Protein AF-V4N7W6-F1 (afdb_monomer)

Mean predicted aligned error: 11.79 Å

Nearest PDB structures (foldseek):
  2d9h-assembly1_A  TM=4.576E-01  e=5.097E+00  Homo sapiens
  8jbi-assembly1_D  TM=2.561E-01  e=7.127E+00  Salmonella enterica subsp. enterica serovar Typhimurium str. 14028S
  5y58-assembly3_E  TM=2.199E-01  e=1.744E+00  Saccha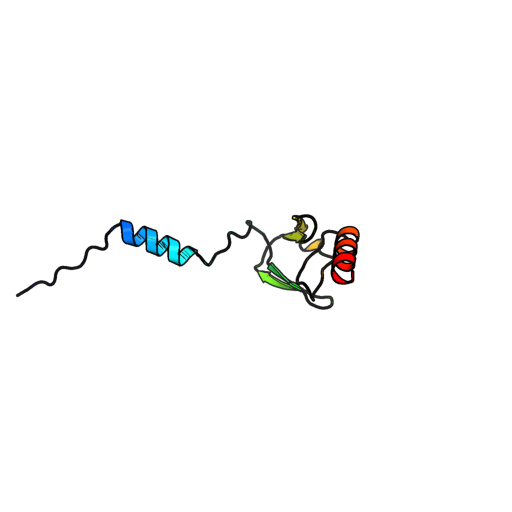romyces cerevisiae S288C

Radius of gyration: 22.12 Å; Cα contacts (8 Å, |Δi|>4): 110; chains: 1; bounding box: 51×55×51 Å

Structure (mmCIF, N/CA/C/O backbone):
data_AF-V4N7W6-F1
#
_entry.id   AF-V4N7W6-F1
#
loop_
_atom_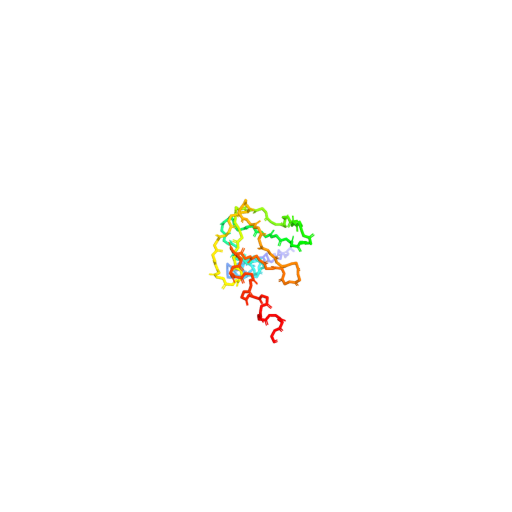site.group_PDB
_atom_site.id
_atom_site.type_symbol
_atom_site.label_atom_id
_atom_site.label_alt_id
_atom_site.label_comp_id
_atom_site.label_asym_id
_atom_site.label_entity_id
_atom_site.label_seq_id
_atom_site.pdbx_PDB_ins_code
_atom_site.Cartn_x
_atom_site.Cartn_y
_atom_site.Cartn_z
_atom_site.occupancy
_atom_site.B_iso_or_equiv
_atom_site.auth_seq_id
_atom_site.auth_comp_id
_atom_site.auth_asym_id
_atom_site.auth_atom_id
_atom_site.pdbx_PDB_model_num
ATOM 1 N N . MET A 1 1 ? -30.060 -49.056 38.872 1.00 44.91 1 MET A N 1
ATOM 2 C CA . MET A 1 1 ? -30.367 -47.612 38.778 1.00 44.91 1 MET A CA 1
ATOM 3 C C . MET A 1 1 ? -29.132 -46.835 39.214 1.00 44.91 1 MET A C 1
ATOM 5 O O . MET A 1 1 ? -29.018 -46.473 40.372 1.00 44.91 1 MET A O 1
ATOM 9 N N . THR A 1 2 ? -28.155 -46.651 38.330 1.00 47.16 2 THR A N 1
ATOM 10 C CA . THR A 1 2 ? -26.958 -45.850 38.622 1.00 47.16 2 THR A CA 1
ATOM 11 C C . THR A 1 2 ? -26.941 -44.688 37.647 1.00 47.16 2 THR A C 1
ATOM 13 O O . THR A 1 2 ? -26.570 -44.825 36.483 1.00 47.16 2 THR A O 1
ATOM 16 N N . ALA A 1 3 ? -27.440 -43.544 38.111 1.00 45.00 3 ALA A N 1
ATOM 17 C CA . ALA A 1 3 ? -27.304 -42.292 37.390 1.00 45.00 3 ALA A CA 1
ATOM 18 C C . ALA A 1 3 ? -25.804 -41.995 37.249 1.00 45.00 3 ALA A C 1
ATOM 20 O O . ALA A 1 3 ? -25.100 -41.817 38.242 1.00 45.00 3 ALA A O 1
ATOM 21 N N . ARG A 1 4 ? -25.302 -42.008 36.011 1.00 50.72 4 ARG A N 1
ATOM 22 C CA . ARG A 1 4 ? -23.943 -41.560 35.699 1.00 50.72 4 ARG A CA 1
ATOM 23 C C . ARG A 1 4 ? -23.821 -40.082 36.097 1.00 50.72 4 ARG A C 1
ATOM 25 O O . ARG A 1 4 ? -24.700 -39.306 35.718 1.00 50.72 4 ARG A O 1
ATOM 32 N N . PRO A 1 5 ? -22.777 -39.668 36.831 1.00 47.53 5 PRO A N 1
ATOM 33 C CA . PRO A 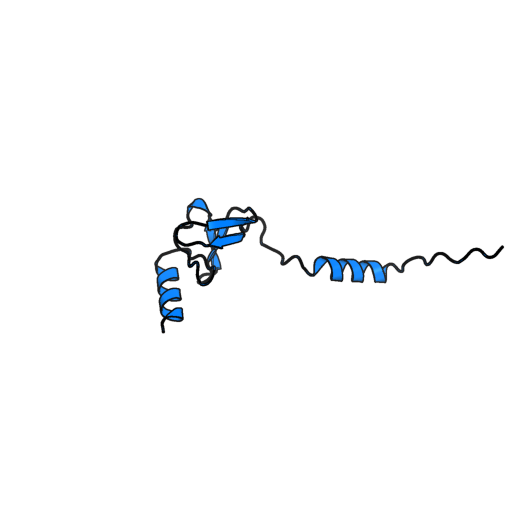1 5 ? -22.581 -38.261 37.141 1.00 47.53 5 PRO A CA 1
ATOM 34 C C . PRO A 1 5 ? -22.274 -37.502 35.847 1.00 47.53 5 PRO A C 1
ATOM 36 O O . PRO A 1 5 ? -21.337 -37.834 35.123 1.00 47.53 5 PRO A O 1
ATOM 39 N N . ASN A 1 6 ? -23.095 -36.498 35.549 1.00 56.88 6 ASN A N 1
ATOM 40 C CA . ASN A 1 6 ? -22.835 -35.546 34.479 1.00 56.88 6 ASN A CA 1
ATOM 41 C C . ASN A 1 6 ? -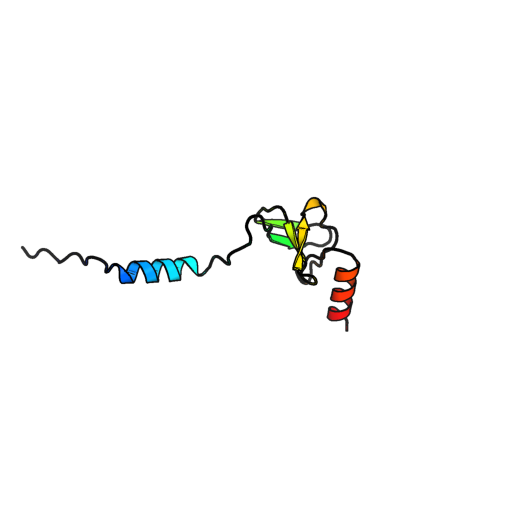21.626 -34.689 34.903 1.00 56.88 6 ASN A C 1
ATOM 43 O O . ASN A 1 6 ? -21.710 -34.050 35.959 1.00 56.88 6 ASN A O 1
ATOM 47 N N . PRO A 1 7 ? -20.504 -34.675 34.160 1.00 52.28 7 PRO A N 1
ATOM 48 C CA . PRO A 1 7 ? -19.359 -33.855 34.518 1.00 52.28 7 PRO A CA 1
ATOM 49 C C . PRO A 1 7 ? -19.741 -32.393 34.292 1.00 52.28 7 PRO A C 1
ATOM 51 O O . PRO A 1 7 ? -19.816 -31.911 33.162 1.00 52.28 7 PRO A O 1
ATOM 54 N N . ARG A 1 8 ? -20.040 -31.685 35.383 1.00 61.16 8 ARG A N 1
ATOM 55 C CA . ARG A 1 8 ? -20.126 -30.226 35.371 1.00 61.16 8 ARG A CA 1
ATOM 56 C C . ARG A 1 8 ? -18.745 -29.720 34.955 1.00 61.16 8 ARG A C 1
ATOM 58 O O . ARG A 1 8 ? -17.802 -29.855 35.721 1.00 61.16 8 ARG A O 1
ATOM 65 N N . LEU A 1 9 ? -18.629 -29.231 33.723 1.00 57.66 9 LEU A N 1
ATOM 66 C CA . LEU A 1 9 ? -17.418 -28.601 33.202 1.00 57.66 9 LEU A CA 1
ATOM 67 C C . LEU A 1 9 ? -16.980 -27.485 34.159 1.00 57.66 9 LEU A C 1
ATOM 69 O O . LEU A 1 9 ? -17.742 -26.549 34.400 1.00 57.66 9 LEU A O 1
ATOM 73 N N . ASP A 1 10 ? -15.769 -27.597 34.705 1.00 59.38 10 ASP A N 1
ATOM 74 C CA . ASP A 1 10 ? -15.158 -26.562 35.532 1.00 59.38 10 ASP A CA 1
ATOM 75 C C . ASP A 1 10 ? -15.083 -25.222 34.770 1.00 59.38 10 ASP A C 1
ATOM 77 O O . ASP A 1 10 ? -14.643 -25.194 33.613 1.00 59.38 10 ASP A O 1
ATOM 81 N N . PRO A 1 11 ? -15.426 -24.084 35.403 1.00 60.34 11 PRO A N 1
ATOM 82 C CA . PRO A 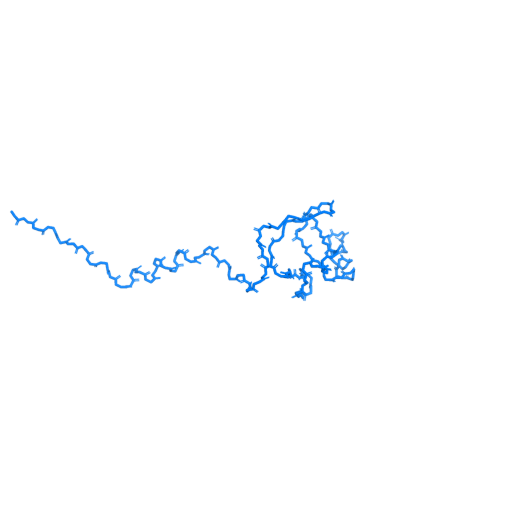1 11 ? -15.357 -22.760 34.773 1.00 60.34 11 PRO A CA 1
ATOM 83 C C . PRO A 1 11 ? -13.938 -22.380 34.299 1.00 60.34 11 PRO A C 1
ATOM 85 O O . PRO A 1 11 ? -13.784 -21.572 33.383 1.00 60.34 11 PRO A O 1
ATOM 88 N N . GLY A 1 12 ? -12.887 -23.005 34.849 1.00 61.97 12 GLY A N 1
ATOM 89 C CA . GLY A 1 12 ? -11.502 -22.831 34.393 1.00 61.97 12 GLY A CA 1
ATOM 90 C C . GLY A 1 12 ? -11.206 -23.444 33.015 1.00 61.97 12 GLY A C 1
ATOM 91 O O . GLY A 1 12 ? -10.376 -22.916 32.272 1.00 61.97 12 GLY A O 1
ATOM 92 N N . ALA A 1 13 ? -11.915 -24.510 32.623 1.00 64.00 13 ALA A N 1
ATOM 93 C CA . ALA A 1 13 ? -11.729 -25.167 31.326 1.00 64.00 13 ALA A CA 1
ATOM 94 C C . ALA A 1 13 ? -12.329 -24.350 30.164 1.00 64.00 13 ALA A C 1
ATOM 96 O O . ALA A 1 13 ? -11.788 -24.352 29.056 1.00 64.00 13 ALA A O 1
ATOM 97 N N . GLN A 1 14 ? -13.401 -23.588 30.419 1.00 60.78 14 GLN A N 1
ATOM 98 C CA . GLN A 1 14 ? -14.018 -22.702 29.422 1.00 60.78 14 GLN A CA 1
ATOM 99 C C . GLN A 1 14 ? -13.099 -21.538 29.022 1.00 60.78 14 GLN A C 1
ATOM 101 O O . GLN A 1 14 ? -13.011 -21.208 27.839 1.00 60.78 14 GLN A O 1
ATOM 106 N N . ALA A 1 15 ? -12.371 -20.947 29.978 1.00 61.44 15 ALA A N 1
ATOM 107 C CA . ALA A 1 15 ? -11.425 -19.863 29.700 1.00 61.44 15 ALA A CA 1
ATOM 108 C C . ALA A 1 15 ? -10.250 -20.333 28.824 1.00 61.44 15 ALA A C 1
ATOM 110 O O . ALA A 1 15 ? -9.845 -19.629 27.896 1.00 61.44 15 ALA A O 1
ATOM 111 N N . ALA A 1 16 ? -9.739 -21.543 29.075 1.00 65.00 16 ALA A N 1
ATOM 112 C CA . ALA A 1 16 ? -8.701 -22.152 28.249 1.00 65.00 16 ALA A CA 1
ATOM 113 C C . ALA A 1 16 ? -9.215 -22.424 26.826 1.00 65.00 16 ALA A C 1
ATOM 115 O O . ALA A 1 16 ? -8.565 -22.038 25.859 1.00 65.00 16 ALA A O 1
ATOM 116 N N . TYR A 1 17 ? -10.410 -22.998 26.680 1.00 63.22 17 TYR A N 1
ATOM 117 C CA . TYR A 1 17 ? -11.019 -23.261 25.373 1.00 63.22 17 TYR A CA 1
ATOM 118 C C . TYR A 1 17 ? -11.225 -21.983 24.542 1.00 63.22 17 TYR A C 1
ATOM 120 O O . TYR A 1 17 ? -10.837 -21.945 23.377 1.00 63.22 17 TYR A O 1
ATOM 128 N N . LEU A 1 18 ? -11.729 -20.900 25.146 1.00 65.00 18 LEU A N 1
ATOM 129 C CA . LEU A 1 18 ? -11.851 -19.590 24.487 1.00 65.00 18 LEU A CA 1
ATOM 130 C C . LEU A 1 18 ? -10.487 -19.014 24.068 1.00 65.00 18 LEU A C 1
ATOM 132 O O . LEU A 1 18 ? -10.368 -18.428 22.993 1.00 65.00 18 LEU A O 1
ATOM 136 N N . ARG A 1 19 ? -9.439 -19.212 24.879 1.00 65.00 19 ARG A N 1
ATOM 137 C CA . ARG A 1 19 ? -8.056 -18.811 24.562 1.00 65.00 19 ARG A CA 1
ATOM 138 C C . ARG A 1 19 ? -7.496 -19.592 23.369 1.00 65.00 19 ARG A C 1
ATOM 140 O O . ARG A 1 19 ? -6.878 -18.985 22.498 1.00 65.00 19 ARG A O 1
ATOM 147 N N . PHE A 1 20 ? -7.726 -20.906 23.326 1.00 63.16 20 PHE A N 1
ATOM 148 C CA . PHE A 1 20 ? -7.306 -21.774 22.222 1.00 63.16 20 PHE A CA 1
ATOM 149 C C . PHE A 1 20 ? -8.081 -21.473 20.931 1.00 63.16 20 PHE A C 1
ATOM 151 O O . PHE A 1 20 ? -7.479 -21.395 19.864 1.00 63.16 20 PHE A O 1
ATOM 158 N N . MET A 1 21 ? -9.391 -21.224 21.013 1.00 63.88 21 MET A N 1
ATOM 159 C CA . MET A 1 21 ? -10.220 -20.919 19.841 1.00 63.88 21 MET A CA 1
ATOM 160 C C . MET A 1 21 ? -9.987 -19.517 19.258 1.00 63.88 21 MET A C 1
ATOM 162 O O . MET A 1 21 ? -10.108 -19.339 18.048 1.00 63.88 21 MET A O 1
ATOM 166 N N . ASN A 1 22 ? -9.569 -18.539 20.068 1.00 65.00 22 ASN A N 1
ATOM 167 C CA . ASN A 1 22 ? -9.236 -17.189 19.588 1.00 65.00 22 ASN A CA 1
ATOM 168 C C . ASN A 1 22 ? -7.793 -17.034 19.070 1.00 65.00 22 ASN A C 1
ATOM 170 O O . ASN A 1 22 ? -7.409 -15.942 18.651 1.00 65.00 22 ASN A O 1
ATOM 174 N N . MET A 1 23 ? -6.983 -18.097 19.060 1.00 60.34 23 MET A N 1
ATOM 175 C CA . MET A 1 23 ? -5.560 -18.029 18.696 1.00 60.34 23 MET A CA 1
ATOM 176 C C . MET A 1 23 ? -5.301 -17.753 17.198 1.00 60.34 23 MET A C 1
ATOM 178 O O . MET A 1 23 ? -4.197 -17.353 16.832 1.00 60.34 23 MET A O 1
ATOM 182 N N . HIS A 1 24 ? -6.309 -17.893 16.327 1.00 59.31 24 HIS A N 1
ATOM 183 C CA . HIS A 1 24 ? -6.161 -17.708 14.873 1.00 59.31 24 HIS A CA 1
ATOM 184 C C . HIS A 1 24 ? -6.628 -16.351 14.331 1.00 59.31 24 HIS A C 1
ATOM 186 O O . HIS A 1 24 ? -6.385 -16.040 13.164 1.00 59.31 24 HIS A O 1
ATOM 192 N N . ALA A 1 25 ? -7.246 -15.505 15.154 1.00 58.31 25 ALA A N 1
ATOM 193 C CA . ALA A 1 25 ? -7.636 -14.166 14.735 1.00 58.31 25 ALA A CA 1
ATOM 194 C C . ALA A 1 25 ? -6.543 -13.171 15.140 1.00 58.31 25 ALA A C 1
ATOM 196 O O . ALA A 1 25 ? -6.587 -12.592 16.224 1.00 58.31 25 ALA A O 1
ATOM 197 N N . LYS A 1 26 ? -5.547 -12.952 14.267 1.00 59.41 26 LYS A N 1
ATOM 198 C CA . LYS A 1 26 ? -4.676 -11.771 14.398 1.00 59.41 26 LYS A CA 1
ATOM 199 C C . LYS A 1 26 ? -5.588 -10.544 14.555 1.00 59.41 26 LYS A C 1
ATOM 201 O O . LYS A 1 26 ? -6.423 -10.352 13.662 1.00 59.41 26 LYS A O 1
ATOM 206 N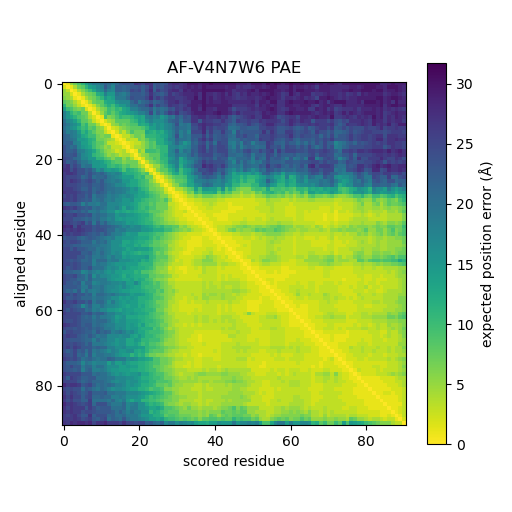 N . PRO A 1 27 ? -5.465 -9.734 15.628 1.00 58.91 27 PRO A N 1
ATOM 207 C CA . PRO A 1 27 ? -6.266 -8.528 15.792 1.00 58.91 27 PRO A CA 1
ATOM 208 C C . PRO A 1 27 ? -5.886 -7.575 14.662 1.00 58.91 27 PRO A C 1
ATOM 210 O O . PRO A 1 27 ? -4.879 -6.875 14.706 1.00 58.91 27 PRO A O 1
ATOM 213 N N . SER A 1 28 ? -6.647 -7.656 13.579 1.00 62.56 28 SER A N 1
ATOM 214 C CA . SER A 1 28 ? -6.523 -6.763 12.440 1.00 62.56 28 SER A CA 1
ATOM 215 C C . SER A 1 28 ? -7.124 -5.447 12.902 1.00 62.56 28 SER A C 1
ATOM 217 O O . SER A 1 28 ? -8.171 -5.469 13.556 1.00 62.56 28 SER A O 1
ATOM 219 N N . LEU A 1 29 ? -6.461 -4.328 12.617 1.00 71.06 29 LEU A N 1
ATOM 220 C CA . LEU A 1 29 ? -7.011 -3.019 12.955 1.00 71.06 29 LEU A CA 1
ATOM 221 C C . LEU A 1 29 ? -8.444 -2.924 12.397 1.00 71.06 29 LEU A C 1
ATOM 223 O O . LEU A 1 29 ? -8.695 -3.440 11.298 1.00 71.06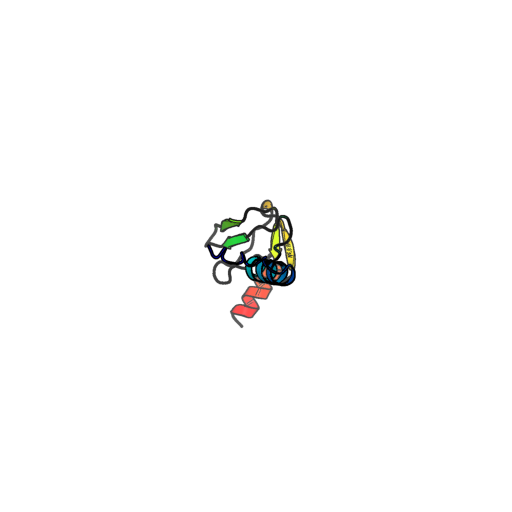 29 LEU A O 1
ATOM 227 N N . PRO A 1 30 ? -9.390 -2.319 13.138 1.00 71.88 30 PRO A N 1
ATOM 228 C CA . PRO A 1 30 ? -10.718 -2.068 12.598 1.00 71.88 30 PRO A CA 1
ATOM 229 C C . PRO A 1 30 ? -10.561 -1.287 11.284 1.00 71.88 30 PRO A C 1
ATOM 231 O O . PRO A 1 30 ? -9.767 -0.353 11.210 1.00 71.88 30 PRO A O 1
ATOM 234 N N . ASP A 1 31 ? -11.242 -1.748 10.232 1.00 84.62 31 ASP A N 1
ATOM 235 C CA . ASP A 1 31 ? -11.171 -1.221 8.861 1.00 84.62 31 ASP A CA 1
ATOM 236 C C . ASP A 1 31 ? -9.861 -1.459 8.075 1.00 84.62 31 ASP A C 1
ATOM 238 O O . ASP A 1 31 ? -9.730 -0.945 6.962 1.00 84.62 31 ASP A O 1
ATOM 242 N N . GLN A 1 32 ? -8.914 -2.274 8.553 1.00 89.25 32 GLN A N 1
ATOM 243 C CA . GLN A 1 32 ? -7.773 -2.663 7.717 1.00 89.25 32 GLN A CA 1
ATOM 244 C C . GLN A 1 32 ? -8.202 -3.653 6.626 1.00 89.25 32 GLN A C 1
ATOM 246 O O . GLN A 1 32 ? -8.645 -4.770 6.905 1.00 89.25 32 GLN A O 1
ATOM 251 N N . ALA A 1 33 ? -8.003 -3.256 5.373 1.00 91.69 33 ALA A N 1
ATOM 252 C CA . ALA A 1 33 ? -8.183 -4.114 4.219 1.00 91.69 33 ALA A CA 1
ATOM 253 C C . ALA A 1 33 ? -7.007 -5.086 4.093 1.00 91.69 33 ALA A C 1
ATOM 255 O O . ALA A 1 33 ? -5.847 -4.738 4.338 1.00 91.69 33 ALA A O 1
ATOM 256 N N . VAL A 1 34 ? -7.308 -6.312 3.676 1.00 90.31 34 VAL A N 1
ATOM 257 C CA . VAL A 1 34 ? -6.286 -7.275 3.259 1.00 90.31 34 VAL A CA 1
ATOM 258 C C . VAL A 1 34 ? -6.432 -7.448 1.764 1.00 90.31 34 VAL A C 1
ATOM 260 O O . VAL A 1 34 ? -7.480 -7.885 1.293 1.00 90.31 34 VAL A O 1
ATOM 263 N N . LEU A 1 35 ? -5.384 -7.087 1.035 1.00 91.75 35 LEU A N 1
ATOM 264 C CA . LEU A 1 35 ? -5.327 -7.204 -0.411 1.00 91.75 35 LEU A CA 1
ATOM 265 C C . LEU A 1 35 ? -4.314 -8.269 -0.802 1.00 91.75 35 LEU A C 1
ATOM 267 O O . LEU A 1 35 ? -3.288 -8.434 -0.142 1.00 91.75 35 LEU A O 1
ATOM 271 N N . HIS A 1 36 ? -4.612 -8.955 -1.893 1.00 93.81 36 HIS A N 1
ATOM 272 C CA . HIS A 1 36 ? -3.657 -9.736 -2.647 1.00 93.81 36 HIS A CA 1
ATOM 273 C C . HIS A 1 36 ? -3.247 -8.928 -3.875 1.00 93.81 36 HIS A C 1
ATOM 275 O O . HIS A 1 36 ? -4.095 -8.534 -4.672 1.00 93.81 36 HIS A O 1
ATOM 281 N N . TYR A 1 37 ? -1.961 -8.644 -4.007 1.00 94.25 37 TYR A N 1
ATOM 282 C CA . TYR A 1 37 ? -1.443 -7.755 -5.038 1.00 94.25 37 TYR A CA 1
ATOM 283 C C . TYR A 1 37 ? -1.045 -8.542 -6.289 1.00 94.25 37 TYR A C 1
ATOM 285 O O . TYR A 1 37 ? -0.226 -9.456 -6.204 1.00 94.25 37 TYR A O 1
ATOM 293 N N . GLY A 1 38 ? -1.603 -8.171 -7.438 1.00 92.81 38 GLY A N 1
ATOM 294 C CA . GLY A 1 38 ? -1.257 -8.686 -8.761 1.00 92.81 38 GLY A CA 1
ATOM 295 C C . GLY A 1 38 ? -0.413 -7.701 -9.574 1.00 92.81 38 GLY A C 1
ATOM 296 O O . GLY A 1 38 ? 0.032 -6.659 -9.079 1.00 92.81 38 GLY A O 1
ATOM 297 N N . ASP A 1 39 ? -0.188 -8.044 -10.840 1.00 86.69 39 ASP A N 1
ATOM 298 C CA . ASP A 1 39 ? 0.618 -7.263 -11.784 1.00 86.69 39 ASP A CA 1
ATOM 299 C C . ASP A 1 39 ? -0.235 -6.162 -12.441 1.00 86.69 39 ASP A C 1
ATOM 301 O O . ASP A 1 39 ? -0.664 -6.265 -13.584 1.00 86.69 39 ASP A O 1
ATOM 305 N N . GLY A 1 40 ? -0.576 -5.131 -11.663 1.00 87.62 40 GLY A N 1
ATOM 306 C CA . GLY A 1 40 ? -1.407 -4.003 -12.117 1.00 87.62 40 GLY A CA 1
ATOM 307 C C . GLY A 1 40 ? -2.844 -3.995 -11.587 1.00 87.62 40 GLY A C 1
ATOM 308 O O . GLY A 1 40 ? -3.518 -2.970 -11.668 1.00 87.62 40 GLY A O 1
ATOM 309 N N . GLU A 1 41 ? -3.271 -5.067 -10.924 1.00 91.75 41 GLU A N 1
ATOM 310 C CA . GLU A 1 41 ? -4.530 -5.138 -10.175 1.00 91.75 41 GLU A CA 1
ATOM 311 C C . GLU A 1 41 ? -4.313 -5.689 -8.760 1.00 91.75 41 GLU A C 1
ATOM 313 O O . GLU A 1 41 ? -3.244 -6.207 -8.436 1.00 91.75 41 GLU A O 1
ATOM 318 N N . TYR A 1 42 ? -5.320 -5.584 -7.894 1.00 93.75 42 TYR A N 1
ATOM 319 C CA . TYR A 1 42 ? -5.314 -6.229 -6.584 1.00 93.75 42 TYR A CA 1
ATOM 320 C C . TYR A 1 42 ? -6.674 -6.865 -6.288 1.00 93.75 42 TYR A C 1
ATOM 322 O O . TYR A 1 42 ? -7.724 -6.315 -6.616 1.00 93.75 42 TYR A O 1
ATOM 330 N N . ALA A 1 43 ? -6.657 -8.011 -5.614 1.00 92.06 43 ALA A N 1
ATOM 331 C CA . ALA A 1 43 ? -7.853 -8.690 -5.141 1.00 92.06 43 ALA A CA 1
ATOM 332 C C . ALA A 1 43 ? -8.077 -8.394 -3.655 1.00 92.06 43 ALA A C 1
ATOM 334 O O . ALA A 1 43 ? -7.191 -8.585 -2.821 1.00 92.06 43 ALA A O 1
ATOM 335 N N . VAL A 1 44 ? -9.278 -7.946 -3.296 1.00 91.94 44 VAL A N 1
ATOM 336 C CA . VAL A 1 44 ? -9.642 -7.691 -1.897 1.00 91.94 44 VAL A CA 1
ATOM 337 C C . VAL A 1 44 ? -9.953 -9.023 -1.212 1.00 91.94 44 VAL A C 1
ATOM 339 O O . VAL A 1 44 ? -11.010 -9.608 -1.423 1.00 91.94 44 VAL A O 1
ATOM 342 N N . MET A 1 45 ? -9.035 -9.505 -0.374 1.00 90.88 45 MET A N 1
ATOM 343 C CA . MET A 1 45 ? -9.230 -10.706 0.451 1.00 90.88 45 MET A CA 1
ATOM 344 C C . MET A 1 45 ? -10.105 -10.407 1.668 1.00 90.88 45 MET A C 1
ATOM 346 O O . MET A 1 45 ? -10.954 -11.210 2.048 1.00 90.88 45 MET A O 1
ATOM 350 N N . ARG A 1 46 ? -9.901 -9.244 2.296 1.00 88.56 46 ARG A N 1
ATOM 351 C CA . ARG A 1 46 ? -10.762 -8.748 3.375 1.00 88.56 46 ARG A CA 1
ATOM 352 C C . ARG A 1 46 ? -11.118 -7.290 3.120 1.00 88.56 46 ARG A C 1
ATOM 354 O O . ARG A 1 46 ? -10.199 -6.491 2.919 1.00 88.56 46 ARG A O 1
ATOM 361 N N . PRO A 1 47 ? -12.415 -6.940 3.152 1.00 88.56 47 PRO A N 1
ATOM 362 C CA . PRO A 1 47 ? -12.844 -5.567 2.965 1.00 88.56 47 PRO A CA 1
ATOM 363 C C . PRO A 1 47 ? -12.342 -4.696 4.116 1.00 88.56 47 PRO A C 1
ATOM 365 O O . PRO A 1 47 ? -12.308 -5.117 5.273 1.00 88.56 47 PRO A O 1
ATOM 368 N N . GLY A 1 48 ? -11.970 -3.470 3.779 1.00 90.81 48 GLY A N 1
ATOM 369 C CA . GLY A 1 48 ? -11.546 -2.441 4.715 1.00 90.81 48 GLY A CA 1
ATOM 370 C C . GLY A 1 48 ? -11.480 -1.093 4.007 1.00 90.81 48 GLY A C 1
ATOM 371 O O . GLY A 1 48 ? -11.870 -0.983 2.847 1.00 90.81 48 GLY A O 1
ATOM 372 N N . LYS A 1 49 ? -10.998 -0.068 4.701 1.00 91.44 49 LYS A N 1
ATOM 373 C CA . LYS A 1 49 ? -10.847 1.296 4.176 1.00 91.44 49 LYS A CA 1
ATOM 374 C C . LYS A 1 49 ? -9.410 1.617 3.797 1.00 91.44 49 LYS A C 1
ATOM 376 O O . LYS A 1 49 ? -9.179 2.410 2.887 1.00 91.44 49 LYS A O 1
ATOM 381 N N . PHE A 1 50 ? -8.445 1.011 4.483 1.00 93.06 50 PHE A N 1
ATOM 382 C CA . PHE A 1 50 ? -7.030 1.304 4.290 1.00 93.06 50 PHE A CA 1
ATOM 383 C C . PHE A 1 50 ? -6.167 0.047 4.389 1.00 93.06 50 PHE A C 1
ATOM 385 O O . PHE A 1 50 ? -6.521 -0.921 5.056 1.00 93.06 50 PHE A O 1
ATOM 392 N N . VAL A 1 51 ? -5.000 0.085 3.757 1.00 93.12 51 VAL A N 1
ATOM 393 C CA . VAL A 1 51 ? -3.903 -0.867 3.960 1.00 93.12 51 VAL A CA 1
ATOM 394 C C . VAL A 1 51 ? -2.760 -0.179 4.701 1.00 93.12 51 VAL A C 1
ATOM 396 O O . VAL A 1 51 ? -2.723 1.044 4.804 1.00 93.12 51 VAL A O 1
ATOM 399 N N . ILE A 1 52 ? -1.825 -0.951 5.245 1.00 92.00 52 ILE A N 1
ATOM 400 C CA . ILE A 1 52 ? -0.647 -0.405 5.926 1.00 92.00 52 ILE A CA 1
ATOM 401 C C . ILE A 1 52 ? 0.556 -0.471 4.988 1.00 92.00 52 ILE A C 1
ATOM 403 O O . ILE A 1 52 ? 0.818 -1.509 4.381 1.00 92.00 52 ILE A O 1
ATOM 407 N N . CYS A 1 53 ? 1.298 0.633 4.892 1.00 92.88 53 CYS A N 1
ATOM 408 C CA . CYS A 1 53 ? 2.573 0.683 4.190 1.00 92.88 53 CYS A CA 1
ATOM 409 C C . CYS A 1 53 ? 3.575 -0.254 4.868 1.00 92.88 53 CYS A C 1
ATOM 411 O O . CYS A 1 53 ? 3.856 -0.091 6.056 1.00 92.88 53 CYS A O 1
ATOM 413 N N . ALA A 1 54 ? 4.173 -1.178 4.119 1.00 90.44 54 ALA A N 1
ATOM 414 C CA . ALA A 1 54 ? 5.155 -2.110 4.676 1.00 90.44 54 ALA A CA 1
ATOM 415 C C . ALA A 1 54 ? 6.462 -1.419 5.114 1.00 90.44 54 ALA A C 1
ATOM 417 O O . ALA A 1 54 ? 7.156 -1.900 6.005 1.00 90.44 54 ALA A O 1
ATOM 418 N N . VAL A 1 55 ? 6.785 -0.268 4.513 1.00 90.56 55 VAL A N 1
ATOM 419 C CA . VAL A 1 55 ? 8.035 0.467 4.771 1.00 90.56 55 VAL A CA 1
ATOM 420 C C . VAL A 1 55 ? 7.870 1.481 5.897 1.00 90.56 55 VAL A C 1
ATOM 422 O O . VAL A 1 55 ? 8.694 1.532 6.805 1.00 90.56 55 VAL A O 1
ATOM 425 N N . SER A 1 56 ? 6.826 2.311 5.824 1.00 90.00 56 SER A N 1
ATOM 426 C CA . SER A 1 56 ? 6.619 3.438 6.742 1.00 90.00 56 SER A CA 1
ATOM 427 C C . SER A 1 56 ? 5.564 3.176 7.819 1.00 90.00 56 SER A C 1
ATOM 429 O O . SER A 1 56 ? 5.433 3.976 8.741 1.00 90.00 56 SER A O 1
ATOM 431 N N . GLY A 1 57 ? 4.779 2.098 7.712 1.00 90.75 57 GLY A N 1
ATOM 432 C CA . GLY A 1 57 ? 3.676 1.807 8.633 1.00 90.75 57 GLY A CA 1
ATOM 433 C C . GLY A 1 57 ? 2.478 2.759 8.516 1.00 90.75 57 GLY A C 1
ATOM 434 O O . GLY A 1 57 ? 1.551 2.681 9.319 1.00 90.75 57 GLY A O 1
ATOM 435 N N . ARG A 1 58 ? 2.469 3.672 7.536 1.00 91.31 58 ARG A N 1
ATOM 436 C CA . ARG A 1 58 ? 1.356 4.608 7.318 1.00 91.31 58 ARG A CA 1
ATOM 437 C C . ARG A 1 58 ? 0.110 3.904 6.794 1.00 91.31 58 ARG A C 1
ATOM 439 O O . ARG A 1 58 ? 0.205 2.957 6.020 1.00 91.31 58 ARG A O 1
ATOM 446 N N . GLN A 1 59 ? -1.052 4.427 7.170 1.00 92.81 59 GLN A N 1
ATOM 447 C CA . GLN A 1 59 ? -2.336 4.015 6.613 1.00 92.81 59 GLN A CA 1
ATOM 448 C C . GLN A 1 59 ? -2.501 4.612 5.213 1.00 92.81 59 GLN A C 1
ATOM 450 O O . GLN A 1 59 ? -2.381 5.823 5.031 1.00 92.81 59 GLN A O 1
ATOM 455 N N . ILE A 1 60 ? -2.768 3.756 4.235 1.00 93.06 60 ILE A N 1
ATOM 456 C CA . ILE A 1 60 ? -2.972 4.107 2.833 1.00 93.06 60 ILE A CA 1
ATOM 457 C C . ILE A 1 60 ? -4.426 3.775 2.513 1.00 93.06 60 ILE A C 1
ATOM 459 O O . ILE A 1 60 ? -4.774 2.591 2.498 1.00 93.06 60 ILE A O 1
ATOM 463 N N . PRO A 1 61 ? -5.296 4.770 2.292 1.00 93.19 61 PRO A N 1
ATOM 464 C CA . PRO A 1 61 ? -6.665 4.483 1.896 1.00 93.19 61 PRO A CA 1
ATOM 465 C C . PRO A 1 61 ? -6.665 3.755 0.546 1.00 93.19 61 PRO A C 1
ATOM 467 O O . PRO A 1 61 ? -5.832 4.044 -0.315 1.00 93.19 61 PRO A O 1
ATOM 470 N N . LEU A 1 62 ? -7.577 2.797 0.364 1.00 90.94 62 LEU A N 1
ATOM 471 C CA . LEU A 1 62 ? -7.623 1.944 -0.836 1.00 90.94 62 LEU A CA 1
ATOM 472 C C . LEU A 1 62 ? -7.714 2.750 -2.140 1.00 90.94 62 LEU A C 1
ATOM 474 O O . LEU A 1 62 ? -7.113 2.381 -3.142 1.00 90.94 62 LEU A O 1
ATOM 478 N N . GLU A 1 63 ? -8.415 3.881 -2.104 1.00 90.44 63 GLU A N 1
ATOM 479 C CA . GLU A 1 63 ? -8.536 4.839 -3.211 1.00 90.44 63 GLU A CA 1
ATOM 480 C C . GLU A 1 63 ? -7.217 5.549 -3.572 1.00 90.44 63 GLU A C 1
ATOM 482 O O . GLU A 1 63 ? -7.019 5.936 -4.721 1.00 90.44 63 GLU A O 1
ATOM 487 N N . ALA A 1 64 ? -6.295 5.703 -2.616 1.00 91.25 64 ALA A N 1
ATOM 488 C CA . ALA A 1 64 ? -4.990 6.332 -2.832 1.00 91.25 64 ALA A CA 1
ATOM 489 C C . ALA A 1 64 ? -3.866 5.313 -3.077 1.00 91.25 64 ALA A C 1
ATOM 491 O O . ALA A 1 64 ? -2.733 5.704 -3.377 1.00 91.25 64 ALA A O 1
ATOM 492 N N . LEU A 1 65 ? -4.154 4.015 -2.946 1.00 92.31 65 LEU A N 1
ATOM 493 C CA . LEU A 1 65 ? -3.193 2.945 -3.165 1.00 92.31 65 LEU A CA 1
ATOM 494 C C . LEU A 1 65 ? -2.816 2.872 -4.651 1.00 92.31 65 LEU A C 1
ATOM 496 O O . LEU A 1 65 ? -3.544 2.326 -5.475 1.00 92.31 65 LEU A O 1
ATOM 500 N N . ARG A 1 66 ? -1.648 3.426 -4.985 1.00 91.38 66 ARG A N 1
ATOM 501 C CA . ARG A 1 66 ? -1.104 3.457 -6.358 1.00 91.38 66 ARG A CA 1
ATOM 502 C C . ARG A 1 66 ? 0.191 2.670 -6.522 1.00 91.38 66 ARG A C 1
ATOM 504 O O . ARG A 1 66 ? 0.583 2.395 -7.648 1.00 91.38 66 ARG A O 1
ATOM 511 N N . TYR A 1 67 ? 0.860 2.335 -5.420 1.00 92.25 67 TYR A N 1
ATOM 512 C CA . TYR A 1 67 ? 2.166 1.683 -5.433 1.00 92.25 67 TYR A CA 1
ATOM 513 C C . TYR A 1 67 ? 2.138 0.441 -4.545 1.00 92.25 67 TYR A C 1
ATOM 515 O O . TYR A 1 67 ? 1.888 0.526 -3.342 1.00 92.25 67 TYR A O 1
ATOM 523 N N . TRP A 1 68 ? 2.418 -0.715 -5.137 1.00 94.38 68 TRP A N 1
ATOM 524 C CA . TRP A 1 68 ? 2.533 -1.995 -4.443 1.00 94.38 68 TRP A CA 1
ATOM 525 C C . TR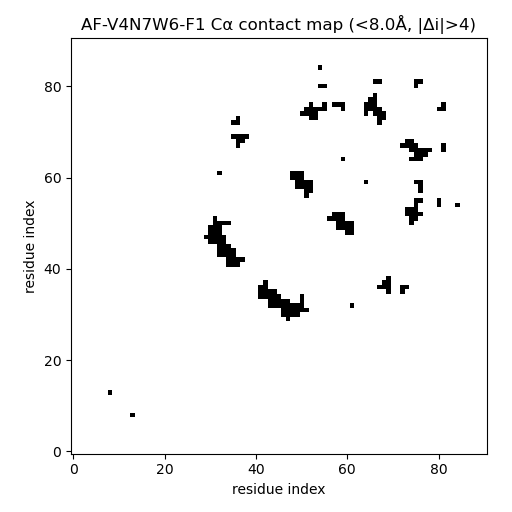P A 1 68 ? 3.517 -2.910 -5.174 1.00 94.38 68 TRP A C 1
ATOM 527 O O . TRP A 1 68 ? 3.875 -2.648 -6.322 1.00 94.38 68 TRP A O 1
ATOM 537 N N . ASN A 1 69 ? 3.952 -3.984 -4.515 1.00 92.50 69 ASN A N 1
ATOM 538 C CA . ASN A 1 69 ? 4.789 -5.013 -5.126 1.00 92.50 69 ASN A CA 1
ATOM 539 C C . ASN A 1 69 ? 4.106 -6.390 -5.048 1.00 92.50 69 ASN A C 1
ATOM 541 O O . ASN A 1 69 ? 3.956 -6.926 -3.945 1.00 92.50 69 ASN A O 1
ATOM 545 N N . PRO A 1 70 ? 3.738 -7.012 -6.186 1.00 92.50 70 PRO A N 1
ATOM 546 C CA . PRO A 1 70 ? 3.104 -8.331 -6.192 1.00 92.50 70 PRO A CA 1
ATOM 547 C C . PRO A 1 70 ? 4.037 -9.438 -5.691 1.00 92.50 70 PRO A C 1
ATOM 549 O O . PRO A 1 70 ? 3.582 -10.419 -5.105 1.00 92.50 70 PRO A O 1
ATOM 552 N N . ARG A 1 71 ? 5.358 -9.281 -5.844 1.00 90.31 71 ARG A N 1
ATOM 553 C CA . ARG A 1 71 ? 6.320 -10.305 -5.413 1.00 90.31 71 ARG A CA 1
ATOM 554 C C . ARG A 1 71 ? 6.422 -10.423 -3.894 1.00 90.31 71 ARG A C 1
ATOM 556 O O . ARG A 1 71 ? 6.550 -11.529 -3.379 1.00 90.31 71 ARG A O 1
ATOM 563 N N . THR A 1 72 ? 6.399 -9.296 -3.186 1.00 91.00 72 THR A N 1
ATOM 564 C CA . THR A 1 72 ? 6.507 -9.267 -1.718 1.00 91.00 72 THR A CA 1
ATOM 565 C C . THR A 1 72 ? 5.165 -9.085 -1.018 1.00 91.00 72 THR A C 1
ATOM 567 O O . THR A 1 72 ? 5.107 -9.212 0.200 1.00 91.00 72 THR A O 1
ATOM 570 N N . GLN A 1 73 ? 4.083 -8.858 -1.772 1.00 93.25 73 GLN A N 1
ATOM 571 C CA . GLN A 1 73 ? 2.737 -8.597 -1.252 1.00 93.25 73 GLN A CA 1
ATOM 572 C C . GLN A 1 73 ? 2.693 -7.388 -0.302 1.00 93.25 73 GLN A C 1
ATOM 574 O O . GLN A 1 73 ? 2.028 -7.395 0.733 1.00 93.25 73 GLN A O 1
ATOM 579 N N . 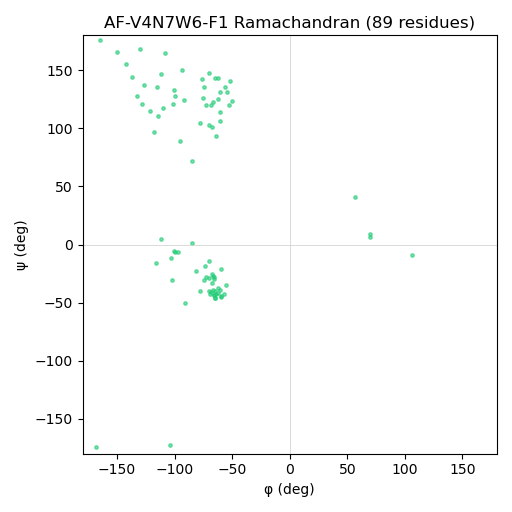GLU A 1 74 ? 3.415 -6.331 -0.668 1.00 92.75 74 GLU A N 1
ATOM 580 C CA . GLU A 1 74 ? 3.577 -5.124 0.140 1.00 92.75 74 GLU A CA 1
ATOM 581 C C . GLU A 1 74 ? 2.959 -3.909 -0.559 1.00 92.75 74 GLU A C 1
ATOM 583 O O . GLU A 1 74 ? 3.194 -3.683 -1.747 1.00 92.75 74 GLU A O 1
ATOM 588 N N . ALA A 1 75 ? 2.218 -3.092 0.193 1.00 93.56 75 ALA A N 1
ATOM 589 C CA . ALA A 1 75 ? 1.779 -1.769 -0.249 1.00 93.56 75 ALA A CA 1
ATOM 590 C C . ALA A 1 75 ? 2.754 -0.678 0.200 1.00 93.56 75 ALA A C 1
ATOM 592 O O . ALA A 1 75 ? 3.353 -0.763 1.278 1.00 93.56 75 ALA A O 1
ATOM 593 N N . TYR A 1 76 ? 2.843 0.387 -0.597 1.00 94.69 76 TYR A N 1
ATOM 594 C CA . TYR A 1 76 ? 3.672 1.557 -0.320 1.00 94.69 76 TYR A CA 1
ATOM 595 C C . TYR A 1 76 ? 2.839 2.836 -0.393 1.00 94.69 76 TYR A C 1
ATOM 597 O O . TYR A 1 76 ? 2.031 3.008 -1.305 1.00 94.69 76 TYR A O 1
ATOM 605 N N . ALA A 1 77 ? 3.039 3.756 0.557 1.00 93.12 77 ALA A N 1
ATOM 606 C CA . ALA A 1 77 ? 2.250 4.990 0.595 1.00 93.12 77 ALA A CA 1
ATOM 607 C C . ALA A 1 77 ? 2.664 5.979 -0.502 1.00 93.12 77 ALA A C 1
ATOM 609 O O . ALA A 1 77 ? 1.901 6.877 -0.847 1.00 93.12 77 ALA A O 1
ATOM 610 N N . GLY A 1 78 ? 3.857 5.807 -1.071 1.00 92.12 78 GLY A N 1
ATOM 611 C CA . GLY A 1 78 ? 4.360 6.676 -2.116 1.00 92.12 78 GLY A CA 1
ATOM 612 C C . GLY A 1 78 ? 5.553 6.104 -2.880 1.00 92.12 78 GLY A C 1
ATOM 613 O O . GLY A 1 78 ? 6.091 5.046 -2.533 1.00 92.12 78 GLY A O 1
ATOM 614 N N . PRO A 1 79 ? 6.001 6.835 -3.917 1.00 90.56 79 PRO A N 1
ATOM 615 C CA . PRO A 1 79 ? 7.102 6.411 -4.777 1.00 90.56 79 PRO A CA 1
ATOM 616 C C . PRO A 1 79 ? 8.441 6.344 -4.030 1.00 90.56 79 PRO A C 1
ATOM 618 O O . PRO A 1 79 ? 9.285 5.511 -4.360 1.00 90.56 79 PRO A O 1
ATOM 621 N N . GLN A 1 80 ? 8.639 7.180 -3.001 1.00 92.25 80 GLN A N 1
ATOM 622 C CA . GLN A 1 80 ? 9.852 7.155 -2.179 1.00 92.25 80 GLN A CA 1
ATOM 623 C C . GLN A 1 80 ? 9.982 5.838 -1.405 1.00 92.25 80 GLN A C 1
ATOM 625 O O . GLN A 1 80 ? 11.043 5.217 -1.436 1.00 92.25 80 GLN A O 1
ATOM 630 N N . GLU A 1 81 ? 8.904 5.376 -0.765 1.00 93.50 81 GLU A N 1
ATOM 631 C CA . GLU A 1 81 ? 8.891 4.098 -0.044 1.00 93.50 81 GLU A CA 1
ATOM 632 C C . GLU A 1 81 ? 9.053 2.900 -0.979 1.00 93.50 81 GLU A C 1
ATOM 634 O O . GLU A 1 81 ? 9.863 2.019 -0.690 1.00 93.50 81 GLU A O 1
ATOM 639 N N . ALA A 1 82 ? 8.360 2.899 -2.122 1.00 91.81 82 ALA A N 1
ATOM 640 C CA . ALA A 1 82 ? 8.508 1.848 -3.128 1.00 91.81 82 ALA A CA 1
ATOM 641 C C . ALA A 1 82 ? 9.958 1.759 -3.637 1.00 91.81 82 ALA A C 1
ATOM 643 O O . ALA A 1 82 ? 10.542 0.678 -3.683 1.00 91.81 82 ALA A O 1
ATOM 644 N N . THR A 1 83 ? 10.580 2.906 -3.938 1.00 91.75 83 THR A N 1
ATOM 645 C CA . THR A 1 83 ? 11.983 2.966 -4.382 1.00 91.75 83 THR A CA 1
ATOM 646 C C . THR A 1 83 ? 12.940 2.489 -3.290 1.00 91.75 83 THR A C 1
ATOM 648 O O . THR A 1 83 ? 13.883 1.748 -3.571 1.00 91.75 83 THR A O 1
ATOM 651 N N . ALA A 1 84 ? 12.716 2.897 -2.038 1.00 91.69 84 ALA A N 1
ATOM 652 C CA . ALA A 1 84 ? 13.541 2.477 -0.909 1.00 91.69 84 ALA A CA 1
ATOM 653 C C . ALA A 1 84 ? 13.479 0.958 -0.693 1.00 91.69 84 ALA A C 1
ATOM 655 O O . ALA A 1 84 ? 14.517 0.333 -0.472 1.00 91.69 84 ALA A O 1
ATOM 656 N N . GLN A 1 85 ? 12.291 0.355 -0.800 1.00 92.19 85 GLN A N 1
ATOM 657 C CA . GLN A 1 85 ? 12.134 -1.094 -0.692 1.00 92.19 85 GLN A CA 1
ATOM 658 C C . GLN A 1 85 ? 12.740 -1.827 -1.889 1.00 92.19 85 GLN A C 1
ATOM 660 O O . GLN A 1 85 ? 13.453 -2.809 -1.703 1.00 92.19 85 GLN A O 1
ATOM 665 N N . TRP A 1 86 ? 12.533 -1.331 -3.110 1.00 89.50 86 TRP A N 1
ATOM 666 C CA . TRP A 1 86 ? 13.137 -1.916 -4.308 1.00 89.50 86 TRP A CA 1
ATOM 667 C C . TRP A 1 86 ? 14.667 -1.968 -4.207 1.00 89.50 86 TRP A C 1
ATOM 669 O O . TRP A 1 86 ? 15.261 -3.004 -4.501 1.00 89.50 86 TRP A O 1
ATOM 679 N N . LYS A 1 87 ? 15.302 -0.900 -3.701 1.00 90.38 87 LYS A N 1
ATOM 680 C CA . LYS A 1 87 ? 16.752 -0.877 -3.446 1.00 90.38 87 LYS A CA 1
ATOM 681 C C . LYS A 1 87 ? 17.190 -1.945 -2.446 1.00 90.38 87 LYS A C 1
ATOM 683 O O . LYS A 1 87 ? 18.232 -2.548 -2.646 1.00 90.38 87 LYS A O 1
ATOM 688 N N . LYS A 1 88 ? 16.401 -2.199 -1.396 1.00 88.06 88 LYS A N 1
ATOM 689 C CA . LYS A 1 88 ? 16.692 -3.262 -0.417 1.00 88.06 88 LYS A CA 1
ATOM 690 C C . LYS A 1 88 ? 16.583 -4.664 -1.015 1.00 88.06 88 LYS A C 1
ATOM 692 O O . LYS A 1 88 ? 17.298 -5.553 -0.581 1.00 88.06 88 LYS A O 1
ATOM 697 N N . LEU A 1 89 ? 15.677 -4.867 -1.972 1.00 86.44 89 LEU A N 1
ATOM 698 C CA . LEU A 1 89 ? 15.448 -6.170 -2.603 1.00 86.44 89 LEU A CA 1
ATOM 699 C C . LEU A 1 89 ? 16.459 -6.499 -3.715 1.00 86.44 89 LEU A C 1
ATOM 701 O O . LEU A 1 89 ? 16.612 -7.671 -4.043 1.00 86.44 89 LEU A O 1
ATOM 705 N N . ASN A 1 90 ? 17.102 -5.487 -4.306 1.00 84.56 90 ASN A N 1
ATOM 706 C CA . ASN A 1 90 ? 18.062 -5.631 -5.412 1.00 84.56 90 ASN A CA 1
ATOM 707 C C . ASN A 1 90 ? 19.510 -5.293 -5.008 1.00 84.56 90 ASN A C 1
ATOM 709 O O . ASN A 1 90 ? 20.374 -5.210 -5.881 1.00 84.56 90 ASN A O 1
ATOM 713 N N . GLY A 1 91 ? 19.744 -5.020 -3.723 1.00 66.62 91 GLY A N 1
ATOM 714 C CA . GLY A 1 91 ? 21.059 -4.707 -3.161 1.00 66.62 91 GLY A CA 1
ATOM 715 C C . GLY A 1 91 ? 21.820 -5.937 -2.698 1.00 66.62 91 GLY A C 1
ATOM 716 O O . GLY A 1 91 ? 21.173 -6.980 -2.455 1.00 66.62 91 GLY A O 1
#

pLDDT: mean 80.52, std 15.59, range [44.91, 94.69]

Secondary structure (DSSP, 8-state):
---PPP----HHHHHHHHHHHGGG---PPTTB-EEEE-SS-EEEEE--SEEEBTTT--EEEGGG--EEETTTTEEESSHHHHHHHHHHH--

Foldseek 3Di:
DDDDDDPPPDPVVVVVVVVVVCPPDDPDPAQEWQWQDDDQDIDTPDGGQFHAAPQPRDTAGPVQFDDDDNVVSGTHNDPVSNVVVVVVVVD

Solvent-accessible surface area (backbone atoms only — not comparable to full-atom values): 5668 Å² total; per-residue (Å²): 139,79,83,75,82,76,82,77,77,57,76,70,58,56,57,51,50,55,52,63,70,53,68,78,63,74,87,65,61,90,52,48,30,39,68,46,47,44,98,90,52,70,47,77,77,35,83,49,55,24,36,59,14,72,80,79,64,45,78,30,42,62,91,69,60,81,40,67,38,47,91,77,62,38,40,25,78,41,71,68,48,46,51,55,50,51,51,66,75,75,102

Sequence (91 aa):
MTARPNPRLDPGAQAAYLRFMNMHAKPSLPDQAVLHYGDGEYAVMRPGKFVICAVSGRQIPLEALRYWNPRTQEAYAGPQEATAQWKKLNG